Protein AF-A0A914QSI4-F1 (afdb_monomer)

Sequence (164 aa):
MDDLTNVLIELQRQGFLEKIIPSKVFLNYGDLLRNNLEFWERGLLPMIVESRENGGPLSPSLMYNGFARITEWSKYYIKFNVGHADSLNYVRKTQKDDEKFGEFVQWCESLNMMNRQTLIDNLSIPMQRLTRYPLMLKNVLKATTDNNEKNNIQVSISNKQGRD

Foldseek 3Di:
DVVLLVVCVVCCVVVPPVVDDSCLQQPVVVLLVVLVVVLCVQAVVVQVVVCVVVVDDRQLLSSLRSCLCVVVNVVSVVRLVVSLVSSLVSLVVCLVVPVSSVVSQVVVCPDVVVVNPGSSVVSCVSVVVVVCVVVSLVVNLVRDPDPVSNVSSVVSVCVVVPDD

pLDDT: mean 85.03, std 12.74, range [33.59, 96.5]

Radius of gyration: 19.54 Å; Cα contacts (8 Å, |Δi|>4): 127; chains: 1; bounding box: 47×39×52 Å

Secondary structure (DSSP, 8-state):
-HHHHHHHHHHHHTTSSTT--HHHHHTTHHHHHHHHHHHIIIIIHHHHHHHHHH-PPP-GGGGHHHHTTHHHHHHHHHHHHHHHHHHHHHHHHHHHH-HHHHHHHHHHHHSGGGTT--HHHHHHHHHHHHHHHHHHHHHHHHH---HHHHHHHHHHHHTTSS--

Nearest PDB structures (foldseek):
  3p6a-assembly2_B  TM=7.355E-01  e=2.233E-04  Homo sapiens
  3odw-assembly2_B  TM=7.057E-01  e=1.927E-04  Homo sapiens
  2vrw-assembly1_B  TM=6.628E-01  e=2.719E-04  Mus musculus
  6new-assembly1_A  TM=6.752E-01  e=5.412E-04  Homo sapiens
  3odo-assembly2_B  TM=7.030E-01  e=8.425E-04  Homo sapiens

Structure (mmCIF, N/CA/C/O backbone):
data_AF-A0A914QSI4-F1
#
_entry.id   AF-A0A914QSI4-F1
#
loop_
_atom_site.group_PDB
_atom_site.id
_atom_site.type_symbol
_atom_site.label_atom_id
_atom_site.label_alt_id
_atom_site.label_comp_id
_atom_site.label_asym_id
_atom_site.label_entity_id
_atom_site.label_seq_id
_atom_site.pdbx_PDB_ins_code
_atom_site.Cartn_x
_atom_site.Cartn_y
_atom_site.Cartn_z
_atom_site.occupancy
_atom_site.B_iso_or_equiv
_atom_site.auth_seq_id
_atom_site.auth_comp_id
_atom_site.auth_asym_id
_atom_site.auth_atom_id
_atom_site.pdbx_PDB_model_num
ATOM 1 N N . MET A 1 1 ? -6.453 -7.011 0.307 1.00 78.81 1 MET A N 1
ATOM 2 C CA . MET A 1 1 ? -6.737 -5.852 1.192 1.00 78.81 1 MET A CA 1
ATOM 3 C C . MET A 1 1 ? -8.055 -5.177 0.849 1.00 78.81 1 MET A C 1
ATOM 5 O O . MET A 1 1 ? -8.833 -4.949 1.766 1.00 78.81 1 MET A O 1
ATOM 9 N N . ASP A 1 2 ? -8.358 -4.920 -0.427 1.00 81.56 2 ASP A N 1
ATOM 10 C CA . ASP A 1 2 ? -9.709 -4.473 -0.821 1.00 81.56 2 ASP A CA 1
ATOM 11 C C . ASP A 1 2 ? -10.770 -5.519 -0.465 1.00 81.56 2 ASP A C 1
ATOM 13 O O . ASP A 1 2 ? -11.799 -5.176 0.106 1.00 81.56 2 ASP A O 1
ATOM 17 N N . ASP A 1 3 ? -10.456 -6.805 -0.646 1.00 86.00 3 ASP A N 1
ATOM 18 C CA . ASP A 1 3 ? -11.329 -7.898 -0.203 1.00 86.00 3 ASP A CA 1
ATOM 19 C C . ASP A 1 3 ? -11.597 -7.855 1.308 1.00 86.00 3 ASP A C 1
ATOM 21 O O . ASP A 1 3 ? -12.736 -7.997 1.735 1.00 86.00 3 ASP A O 1
ATOM 25 N N . LEU A 1 4 ? -10.577 -7.577 2.130 1.00 90.12 4 LEU A N 1
ATOM 26 C CA . LEU A 1 4 ? -10.737 -7.467 3.587 1.00 90.12 4 LEU A CA 1
ATOM 27 C C . LEU A 1 4 ? -11.533 -6.220 3.986 1.00 90.12 4 LEU A C 1
ATOM 29 O O . LEU A 1 4 ? -12.326 -6.272 4.922 1.00 90.12 4 LEU A O 1
ATOM 33 N N . THR A 1 5 ? -11.355 -5.118 3.252 1.00 91.69 5 THR A N 1
ATOM 34 C CA . THR A 1 5 ? -12.173 -3.909 3.414 1.00 91.69 5 THR A CA 1
ATOM 35 C C . THR A 1 5 ? -13.642 -4.223 3.138 1.00 91.69 5 THR A C 1
ATOM 37 O O . THR A 1 5 ? -14.502 -3.864 3.938 1.00 91.69 5 THR A O 1
ATOM 40 N N . ASN A 1 6 ? -13.929 -4.941 2.050 1.00 91.56 6 ASN A N 1
ATOM 41 C CA . ASN A 1 6 ? -15.288 -5.332 1.680 1.00 91.56 6 ASN A CA 1
ATOM 42 C C . ASN A 1 6 ? -15.906 -6.301 2.691 1.00 91.56 6 ASN A C 1
ATOM 44 O O . ASN A 1 6 ? -17.066 -6.134 3.056 1.00 91.56 6 ASN A O 1
ATOM 48 N N . VAL A 1 7 ? -15.134 -7.273 3.189 1.00 93.50 7 VAL A N 1
ATOM 49 C CA . VAL A 1 7 ? -15.601 -8.183 4.244 1.00 93.50 7 VAL A CA 1
ATOM 50 C C . VAL A 1 7 ? -15.957 -7.406 5.510 1.00 93.50 7 VAL A C 1
ATOM 52 O O . VAL A 1 7 ? -17.020 -7.639 6.077 1.00 93.50 7 VAL A O 1
ATOM 55 N N . LEU A 1 8 ? -15.121 -6.451 5.934 1.00 93.88 8 LEU A N 1
ATOM 56 C CA . LEU A 1 8 ? -15.427 -5.613 7.095 1.00 93.88 8 LEU A CA 1
ATOM 57 C C . LEU A 1 8 ? -16.718 -4.807 6.885 1.00 93.88 8 LEU A C 1
ATOM 59 O O . LEU A 1 8 ? -17.556 -4.766 7.780 1.00 93.88 8 LEU A O 1
ATOM 63 N N . ILE A 1 9 ? -16.903 -4.206 5.707 1.00 93.88 9 ILE A N 1
ATOM 64 C CA . ILE A 1 9 ? -18.123 -3.456 5.368 1.00 93.88 9 ILE A CA 1
ATOM 65 C C . ILE A 1 9 ? -19.359 -4.365 5.398 1.00 93.88 9 ILE A C 1
ATOM 67 O O . ILE A 1 9 ? -20.404 -3.972 5.914 1.00 93.88 9 ILE A O 1
ATOM 71 N N . GLU A 1 10 ? -19.256 -5.588 4.879 1.00 95.44 10 GLU A N 1
ATOM 72 C CA . GLU A 1 10 ? -20.374 -6.531 4.905 1.00 95.44 10 GLU A CA 1
ATOM 73 C C . GLU A 1 10 ? -20.696 -6.981 6.336 1.00 95.44 10 GLU A C 1
ATOM 75 O O . GLU A 1 10 ? -21.865 -7.014 6.709 1.00 95.44 10 GLU A O 1
ATOM 80 N N . LEU A 1 11 ? -19.689 -7.233 7.179 1.00 94.38 11 LEU A N 1
ATOM 81 C CA . LEU A 1 11 ? -19.898 -7.515 8.606 1.00 94.38 11 LEU A CA 1
ATOM 82 C C . LEU A 1 11 ? -20.619 -6.358 9.314 1.00 94.38 11 LEU A C 1
ATOM 84 O O . LEU A 1 11 ? -21.543 -6.596 10.094 1.00 94.38 11 LEU A O 1
ATOM 88 N N . GLN A 1 12 ? -20.263 -5.115 8.984 1.00 95.50 12 GLN A N 1
ATOM 89 C CA . GLN A 1 12 ? -20.941 -3.916 9.488 1.00 95.50 12 GLN A CA 1
ATOM 90 C C . GLN A 1 12 ? -22.398 -3.840 9.056 1.00 95.50 12 GLN A C 1
ATOM 92 O O . GLN A 1 12 ? -23.260 -3.515 9.870 1.00 95.50 12 GLN A O 1
ATOM 97 N N . ARG A 1 13 ? -22.705 -4.224 7.816 1.00 94.88 13 ARG A N 1
ATOM 98 C CA . ARG A 1 13 ? -24.087 -4.304 7.325 1.00 94.88 13 ARG A CA 1
ATOM 99 C C . ARG A 1 13 ? -24.935 -5.314 8.105 1.00 94.88 13 ARG A C 1
ATOM 101 O O . ARG A 1 13 ? -26.146 -5.141 8.200 1.00 94.88 13 ARG A O 1
ATOM 108 N N . GLN A 1 14 ? -24.302 -6.340 8.670 1.00 95.00 14 GLN A N 1
ATOM 109 C CA . GLN A 1 14 ? -24.940 -7.353 9.515 1.00 95.00 14 GLN A CA 1
ATOM 110 C C . GLN A 1 14 ? -24.965 -6.975 11.012 1.00 95.00 14 GLN A C 1
ATOM 112 O O . GLN A 1 14 ? -25.384 -7.787 11.834 1.00 95.00 14 GLN A O 1
ATOM 117 N N . GLY A 1 15 ? -24.520 -5.769 11.388 1.00 93.62 15 GLY A N 1
ATOM 118 C CA . GLY A 1 15 ? -24.505 -5.294 12.778 1.00 93.62 15 GLY A CA 1
ATOM 119 C C . GLY A 1 15 ? -23.273 -5.715 13.591 1.00 93.62 15 GLY A C 1
ATOM 120 O O . GLY A 1 15 ? -23.279 -5.635 14.820 1.00 93.62 15 GLY A O 1
ATOM 121 N N . PHE A 1 16 ? -22.199 -6.175 12.941 1.00 93.44 16 PHE A N 1
ATOM 122 C CA . PHE A 1 16 ? -20.930 -6.508 13.597 1.00 93.44 16 PHE A CA 1
ATOM 123 C C . PHE A 1 16 ? -19.871 -5.438 13.327 1.00 93.44 16 PHE A C 1
ATOM 125 O O . PHE A 1 16 ? -19.817 -4.869 12.248 1.00 93.44 16 PHE A O 1
ATOM 132 N N . LEU A 1 17 ? -18.968 -5.186 14.282 1.00 93.44 17 LEU A N 1
ATOM 133 C CA . LEU A 1 17 ? -17.817 -4.283 14.089 1.00 93.44 17 LEU A CA 1
ATOM 134 C C . LEU A 1 17 ? -18.194 -2.848 13.655 1.00 93.44 17 LEU A C 1
ATOM 136 O O . LEU A 1 17 ? -17.386 -2.140 13.057 1.00 93.44 17 LEU A O 1
ATOM 140 N N . GLU A 1 18 ? -19.402 -2.377 13.976 1.00 93.3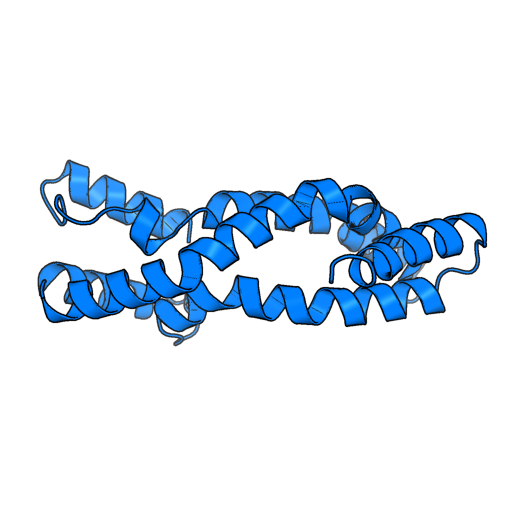8 18 GLU A N 1
ATOM 141 C CA . GLU A 1 18 ? -19.943 -1.079 13.525 1.00 93.38 18 GLU A CA 1
ATOM 142 C C . GLU A 1 18 ? -19.097 0.128 13.965 1.00 93.38 18 GLU A C 1
ATOM 144 O O . GLU A 1 18 ? -19.059 1.158 13.298 1.00 93.38 18 GLU A O 1
ATOM 149 N N . LYS A 1 19 ? -18.386 0.001 15.092 1.00 92.56 19 LYS A N 1
ATOM 150 C CA . LYS A 1 19 ? -17.518 1.055 15.645 1.00 92.56 19 LYS A CA 1
ATOM 151 C C . LYS A 1 19 ? -16.146 1.127 14.966 1.00 92.56 19 LYS A C 1
ATOM 153 O O . LYS A 1 19 ? -15.392 2.076 15.202 1.00 92.56 19 LYS A O 1
ATOM 158 N N . ILE A 1 20 ? -15.800 0.124 14.161 1.00 95.44 20 ILE A N 1
ATOM 159 C CA . ILE A 1 20 ? -14.525 0.057 13.451 1.00 95.44 20 ILE A CA 1
ATOM 160 C C . ILE A 1 20 ? -14.597 0.969 12.231 1.00 95.44 20 ILE A C 1
ATOM 162 O O . ILE A 1 20 ? -15.568 0.957 11.488 1.00 95.44 20 ILE A O 1
ATOM 166 N N . ILE A 1 21 ? -13.564 1.771 11.996 1.00 94.38 21 ILE A N 1
ATOM 167 C CA . ILE A 1 21 ? -13.524 2.678 10.846 1.00 94.38 21 ILE A CA 1
ATOM 168 C C . ILE A 1 21 ? -12.625 2.046 9.772 1.00 94.38 21 ILE A C 1
ATOM 170 O O . ILE A 1 21 ? -11.402 2.068 9.947 1.00 94.38 21 ILE A O 1
ATOM 174 N N . PRO A 1 22 ? -13.166 1.520 8.649 1.00 93.62 22 PRO A N 1
ATOM 175 C CA . PRO A 1 22 ? -12.369 0.796 7.653 1.00 93.62 22 PRO A CA 1
ATOM 176 C C . PRO A 1 22 ? -11.217 1.626 7.080 1.00 93.62 22 PRO A C 1
ATOM 178 O O . PRO A 1 22 ? -10.108 1.127 6.919 1.00 93.62 22 PRO A O 1
ATOM 181 N N . SER A 1 23 ? -11.435 2.925 6.860 1.00 93.25 23 SER A N 1
ATOM 182 C CA . SER A 1 23 ? -10.401 3.840 6.362 1.00 93.25 23 SER A CA 1
ATOM 183 C C . SER A 1 23 ? -9.264 4.092 7.358 1.00 93.25 23 SER A C 1
ATOM 185 O O . SER A 1 23 ? -8.186 4.498 6.937 1.00 93.25 23 SER A O 1
ATOM 187 N N . LYS A 1 24 ? -9.452 3.825 8.659 1.00 94.25 24 LYS A N 1
ATOM 188 C CA . LYS A 1 24 ? -8.367 3.857 9.656 1.00 94.25 24 LYS A CA 1
ATOM 189 C C . LYS A 1 24 ? -7.595 2.540 9.726 1.00 94.25 24 LYS A C 1
ATOM 191 O O . LYS A 1 24 ? -6.433 2.550 10.114 1.00 94.25 24 LYS A O 1
ATOM 196 N N . VAL A 1 25 ? -8.211 1.425 9.329 1.00 93.88 25 VAL A N 1
ATOM 197 C CA . VAL A 1 25 ? -7.557 0.107 9.263 1.00 93.88 25 VAL A CA 1
ATOM 198 C C . VAL A 1 25 ? -6.776 -0.050 7.959 1.00 93.88 25 VAL A C 1
ATOM 200 O O . VAL A 1 25 ? -5.607 -0.412 7.979 1.00 93.88 25 VAL A O 1
ATOM 203 N N . PHE A 1 26 ? -7.409 0.246 6.824 1.00 93.88 26 PHE A N 1
ATOM 204 C CA . PHE A 1 26 ? -6.873 -0.051 5.494 1.00 93.88 26 PHE A CA 1
ATOM 205 C C . PHE A 1 26 ? -6.391 1.191 4.729 1.00 93.88 26 PHE A C 1
ATOM 207 O O . PHE A 1 26 ? -5.832 1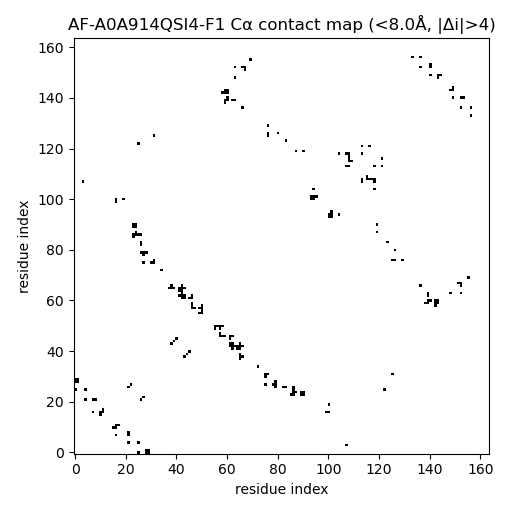.056 3.643 1.00 93.88 26 PHE A O 1
ATOM 214 N N . LEU A 1 27 ? -6.558 2.404 5.274 1.00 93.81 27 LEU A N 1
ATOM 215 C CA . LEU A 1 27 ? -6.142 3.658 4.629 1.00 93.81 27 LEU A CA 1
ATOM 216 C C . LEU A 1 27 ? -6.640 3.744 3.172 1.00 93.81 27 LEU A C 1
ATOM 218 O O . LEU A 1 27 ? -7.805 3.485 2.885 1.00 93.81 27 LEU A O 1
ATOM 222 N N . ASN A 1 28 ? -5.759 4.129 2.246 1.00 93.12 28 ASN A N 1
ATOM 223 C CA . ASN A 1 28 ? -5.993 4.163 0.805 1.00 93.12 28 ASN A CA 1
ATOM 224 C C . ASN A 1 28 ? -5.350 2.965 0.081 1.00 93.12 28 ASN A C 1
ATOM 226 O O . ASN A 1 28 ? -4.861 3.119 -1.040 1.00 93.12 28 ASN A O 1
ATOM 230 N N . TYR A 1 29 ? -5.304 1.784 0.710 1.00 90.56 29 TYR A N 1
ATOM 231 C CA . TYR A 1 29 ? -4.639 0.608 0.134 1.00 90.56 29 TYR A CA 1
ATOM 232 C C . TYR A 1 29 ? -5.194 0.224 -1.247 1.00 90.56 29 TYR A C 1
ATOM 234 O O . TYR A 1 29 ? -4.412 -0.116 -2.133 1.00 90.56 29 TYR A O 1
ATOM 242 N N . GLY A 1 30 ? -6.503 0.355 -1.476 1.00 90.56 30 GLY A N 1
ATOM 243 C CA . GLY A 1 30 ? -7.103 0.087 -2.788 1.00 90.56 30 GLY A CA 1
ATOM 244 C C . GLY A 1 30 ? -6.627 1.027 -3.892 1.00 90.56 30 GLY A C 1
ATOM 245 O O . GLY A 1 30 ? -6.344 0.596 -5.011 1.00 90.56 30 GLY A O 1
ATOM 246 N N . ASP A 1 31 ? -6.421 2.308 -3.574 1.00 92.06 31 ASP A N 1
ATOM 247 C CA . ASP A 1 31 ? -5.831 3.253 -4.527 1.00 92.06 31 ASP A CA 1
ATOM 248 C C . ASP A 1 31 ? -4.380 2.881 -4.848 1.00 92.06 31 ASP A C 1
ATOM 250 O O . ASP A 1 31 ? -3.958 2.963 -6.002 1.00 92.06 31 ASP A O 1
ATOM 254 N N . LEU A 1 32 ? -3.620 2.429 -3.842 1.00 91.69 32 LEU A N 1
ATOM 255 C CA . LEU A 1 32 ? -2.267 1.923 -4.060 1.00 91.69 32 LEU A CA 1
ATOM 256 C C . LEU A 1 32 ? -2.284 0.689 -4.953 1.00 91.69 32 LEU A C 1
ATOM 258 O O . LEU A 1 32 ? -1.478 0.620 -5.876 1.00 91.69 32 LEU A O 1
ATOM 262 N N . LEU A 1 33 ? -3.168 -0.277 -4.705 1.00 89.69 33 LEU A N 1
ATOM 263 C CA . LEU A 1 33 ? -3.271 -1.483 -5.522 1.00 89.69 33 LEU A CA 1
ATOM 264 C C . LEU A 1 33 ? -3.567 -1.128 -6.981 1.00 89.69 33 LEU A C 1
ATOM 266 O O . LEU A 1 33 ? -2.798 -1.517 -7.857 1.00 89.69 33 LEU A O 1
ATOM 270 N N . ARG A 1 34 ? -4.606 -0.322 -7.229 1.00 91.06 34 ARG A N 1
ATOM 271 C CA . ARG A 1 34 ? -4.985 0.129 -8.577 1.00 91.06 34 ARG A CA 1
ATOM 272 C C . ARG A 1 34 ? -3.815 0.791 -9.297 1.00 91.06 34 ARG A C 1
ATOM 274 O O . ARG A 1 34 ? -3.488 0.437 -10.423 1.00 91.06 34 ARG A O 1
ATOM 281 N N . ASN A 1 35 ? -3.140 1.708 -8.615 1.00 90.06 35 ASN A N 1
ATOM 282 C CA . ASN A 1 35 ? -1.993 2.397 -9.176 1.00 90.06 35 ASN A CA 1
ATOM 283 C C . ASN A 1 35 ? -0.814 1.448 -9.472 1.00 90.06 35 ASN A C 1
ATOM 285 O O . ASN A 1 35 ? -0.095 1.605 -10.455 1.00 90.06 35 ASN A O 1
ATOM 289 N N . ASN A 1 36 ? -0.583 0.464 -8.604 1.00 89.19 36 ASN A N 1
ATOM 290 C CA . ASN A 1 36 ? 0.476 -0.520 -8.792 1.00 89.19 36 ASN A CA 1
ATOM 291 C C . ASN A 1 36 ? 0.189 -1.497 -9.934 1.00 89.19 36 ASN A C 1
ATOM 293 O O . ASN A 1 36 ? 1.138 -1.936 -10.583 1.00 89.19 36 ASN A O 1
ATOM 297 N N . LEU A 1 37 ? -1.082 -1.827 -10.170 1.00 90.44 37 LEU A N 1
ATOM 298 C CA . LEU A 1 37 ? -1.511 -2.596 -11.335 1.00 90.44 37 LEU A CA 1
ATOM 299 C C . LEU A 1 37 ? -1.282 -1.796 -12.616 1.00 90.44 37 LEU A C 1
ATOM 301 O O . LEU A 1 37 ? -0.651 -2.305 -13.532 1.00 90.44 37 LEU A O 1
ATOM 305 N N . GLU A 1 38 ? -1.652 -0.514 -12.634 1.00 90.44 38 GLU A N 1
ATOM 306 C CA . GLU A 1 38 ? -1.384 0.347 -13.790 1.00 90.44 38 GLU A CA 1
ATOM 307 C C . GLU A 1 38 ? 0.126 0.476 -14.075 1.00 90.44 38 GLU A C 1
ATOM 309 O O . GLU A 1 38 ? 0.561 0.413 -15.226 1.00 90.44 38 GLU A O 1
ATOM 314 N N . PHE A 1 39 ? 0.958 0.592 -13.032 1.00 88.69 39 PHE A N 1
ATOM 315 C CA . PHE A 1 39 ? 2.416 0.550 -13.191 1.00 88.69 39 PHE A CA 1
ATOM 316 C C . PHE A 1 39 ? 2.886 -0.777 -13.805 1.00 88.69 39 PHE A C 1
ATOM 318 O O . PHE A 1 39 ? 3.772 -0.783 -14.660 1.00 88.69 39 PHE A O 1
ATOM 325 N N . TRP A 1 40 ? 2.315 -1.904 -13.374 1.00 89.75 40 TRP A N 1
ATOM 326 C CA . TRP A 1 40 ? 2.656 -3.221 -13.907 1.00 89.75 40 TRP A CA 1
ATOM 327 C C . TRP A 1 40 ? 2.275 -3.348 -15.386 1.00 89.75 40 TRP A C 1
ATOM 329 O O . TRP A 1 40 ? 3.121 -3.740 -16.186 1.00 89.75 40 TRP A O 1
ATOM 339 N N . GLU A 1 41 ? 1.064 -2.938 -15.759 1.00 90.94 41 GLU A N 1
ATOM 340 C CA . GLU A 1 41 ? 0.564 -2.979 -17.140 1.00 90.94 41 GLU A CA 1
ATOM 341 C C . GLU A 1 41 ? 1.383 -2.103 -18.092 1.00 90.94 41 GLU A C 1
ATOM 343 O O . GLU A 1 41 ? 1.592 -2.466 -19.244 1.00 90.94 41 GLU A O 1
ATOM 348 N N . ARG A 1 42 ? 1.868 -0.949 -17.623 1.00 87.31 42 ARG A N 1
ATOM 349 C CA . ARG A 1 42 ? 2.610 0.002 -18.467 1.00 87.31 42 ARG A CA 1
ATOM 350 C C . ARG A 1 42 ? 4.119 -0.212 -18.467 1.00 87.31 42 ARG A C 1
ATOM 352 O O . ARG A 1 42 ? 4.777 0.165 -19.429 1.00 87.31 42 ARG A O 1
ATOM 359 N N . GLY A 1 43 ? 4.676 -0.742 -17.379 1.00 85.31 43 GLY A N 1
ATOM 360 C CA . GLY A 1 43 ? 6.121 -0.885 -17.200 1.00 85.31 43 GLY A CA 1
ATOM 361 C C . GLY A 1 43 ? 6.618 -2.321 -17.336 1.00 85.31 43 GLY A C 1
ATOM 362 O O . GLY A 1 43 ? 7.578 -2.572 -18.057 1.00 85.31 43 GLY A O 1
ATOM 363 N N . LEU A 1 44 ? 5.992 -3.273 -16.636 1.00 87.94 44 LEU A N 1
ATOM 364 C CA . LEU A 1 44 ? 6.464 -4.663 -16.609 1.00 87.94 44 LEU A CA 1
ATOM 365 C C . LEU A 1 44 ? 5.892 -5.504 -17.745 1.00 87.94 44 LEU A C 1
ATOM 367 O O . LEU A 1 44 ? 6.628 -6.288 -18.339 1.00 87.94 44 LEU A O 1
ATOM 371 N N . LEU A 1 45 ? 4.600 -5.367 -18.036 1.00 91.25 45 LEU A N 1
ATOM 372 C CA . LEU A 1 45 ? 3.939 -6.180 -19.050 1.00 91.25 45 LEU A CA 1
ATOM 373 C C . LEU A 1 45 ? 4.599 -6.035 -20.436 1.00 91.25 45 LEU A C 1
ATOM 375 O O . LEU A 1 45 ? 4.912 -7.075 -21.015 1.00 91.25 45 LEU A O 1
ATOM 379 N N . PRO A 1 46 ? 4.927 -4.826 -20.944 1.00 90.69 46 PRO A N 1
ATOM 380 C CA . PRO A 1 46 ?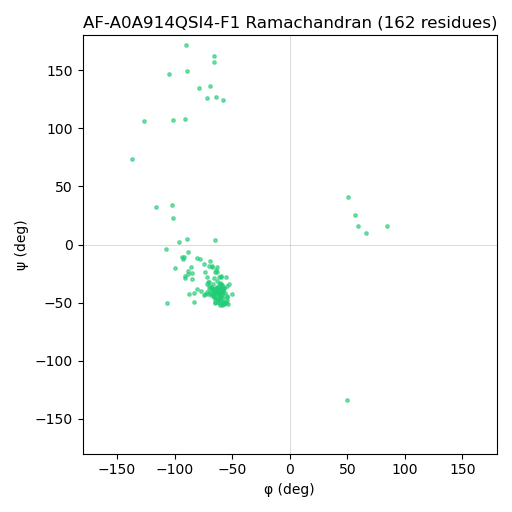 5.594 -4.689 -22.240 1.00 90.69 46 PRO A CA 1
ATOM 381 C C . PRO A 1 46 ? 6.973 -5.353 -22.263 1.00 90.69 46 PRO A C 1
ATOM 383 O O . PRO A 1 46 ? 7.333 -5.994 -23.241 1.00 90.69 46 PRO A O 1
ATOM 386 N N . MET A 1 47 ? 7.717 -5.270 -21.157 1.00 88.81 47 MET A N 1
ATOM 387 C CA . MET A 1 47 ? 9.032 -5.900 -21.013 1.00 88.81 47 MET A CA 1
ATOM 388 C C . MET A 1 47 ? 8.960 -7.430 -21.068 1.00 88.81 47 MET A C 1
ATOM 390 O O . MET A 1 47 ? 9.825 -8.073 -21.660 1.00 88.81 47 MET A O 1
ATOM 394 N N . ILE A 1 48 ? 7.929 -8.018 -20.456 1.00 90.00 48 ILE A N 1
ATOM 395 C CA . ILE A 1 48 ? 7.695 -9.466 -20.487 1.00 90.00 48 ILE A CA 1
ATOM 396 C C . ILE A 1 48 ? 7.242 -9.910 -21.880 1.00 90.00 48 ILE A C 1
ATOM 398 O O . ILE A 1 48 ? 7.709 -10.937 -22.365 1.00 90.00 48 ILE A O 1
ATOM 402 N N . VAL A 1 49 ? 6.339 -9.153 -22.514 1.00 92.31 49 VAL A N 1
ATOM 403 C CA . VAL A 1 49 ? 5.850 -9.444 -23.869 1.00 92.31 49 VAL A CA 1
ATOM 404 C C . VAL A 1 49 ? 7.002 -9.407 -24.868 1.00 92.31 49 VAL A C 1
ATOM 406 O O . VAL A 1 49 ? 7.206 -10.392 -25.569 1.00 92.31 49 VAL A O 1
ATOM 409 N N . GLU A 1 50 ? 7.814 -8.346 -24.855 1.00 89.19 50 GLU A N 1
ATOM 410 C CA . GLU A 1 50 ? 8.968 -8.219 -25.749 1.00 89.19 50 GLU A CA 1
ATOM 411 C C . GLU A 1 50 ? 9.936 -9.398 -25.576 1.00 89.19 50 GLU A C 1
ATOM 413 O O . GLU A 1 50 ? 10.253 -10.074 -26.550 1.00 89.19 50 GLU A O 1
ATOM 418 N N . SER A 1 51 ? 10.338 -9.699 -24.334 1.00 90.31 51 SER A N 1
ATOM 419 C CA . SER A 1 51 ? 11.243 -10.817 -24.020 1.00 90.31 51 SER A CA 1
ATOM 420 C C . SER A 1 51 ? 10.689 -12.175 -24.471 1.00 90.31 51 SER A C 1
ATOM 422 O O . SER A 1 51 ? 11.431 -13.038 -24.942 1.00 90.31 51 SER A O 1
ATOM 424 N N . ARG A 1 52 ? 9.370 -12.375 -24.363 1.00 93.25 52 ARG A N 1
ATOM 425 C CA . ARG A 1 52 ? 8.703 -13.603 -24.810 1.00 93.25 52 ARG A CA 1
ATOM 426 C C . ARG A 1 52 ? 8.683 -13.730 -26.333 1.00 93.25 52 ARG A C 1
ATOM 428 O O . ARG A 1 52 ? 8.812 -14.843 -26.834 1.00 93.25 52 ARG A O 1
ATOM 435 N N . GLU A 1 53 ? 8.489 -12.628 -27.048 1.00 93.44 53 GLU A N 1
ATOM 436 C CA . GLU A 1 53 ? 8.414 -12.608 -28.512 1.00 93.44 53 GLU A CA 1
ATOM 437 C C . GLU A 1 53 ? 9.794 -12.723 -29.165 1.00 93.44 53 GLU A C 1
ATOM 439 O O . GLU A 1 53 ? 9.949 -13.439 -30.153 1.00 93.44 53 GLU A O 1
ATOM 444 N N . ASN A 1 54 ? 10.808 -12.058 -28.606 1.00 90.56 54 ASN A N 1
ATOM 445 C CA . ASN A 1 54 ? 12.158 -12.028 -29.171 1.00 90.56 54 ASN A CA 1
ATOM 446 C C . ASN A 1 54 ? 13.103 -13.103 -28.596 1.00 90.56 54 ASN A C 1
ATOM 448 O O . ASN A 1 54 ? 14.203 -13.287 -29.118 1.00 90.56 54 ASN A O 1
ATOM 452 N N . GLY A 1 55 ? 12.705 -13.799 -27.523 1.00 88.88 55 GLY A N 1
ATOM 453 C CA . GLY A 1 55 ? 13.532 -14.787 -26.818 1.00 88.88 55 GLY A CA 1
ATOM 454 C C . GLY A 1 55 ? 14.758 -14.194 -26.108 1.00 88.88 55 GLY A C 1
ATOM 455 O O . GLY A 1 55 ? 15.641 -14.932 -25.668 1.00 88.88 55 GLY A O 1
ATOM 456 N N . GLY A 1 56 ? 14.837 -12.869 -26.024 1.00 86.06 56 GLY A N 1
ATOM 457 C CA . GLY A 1 56 ? 15.920 -12.107 -25.421 1.00 86.06 56 GLY A CA 1
ATOM 458 C C . GLY A 1 56 ? 15.700 -11.834 -23.930 1.00 86.06 56 GLY A C 1
ATOM 459 O O . GLY A 1 56 ? 14.632 -12.114 -23.379 1.00 86.06 56 GLY A O 1
ATOM 460 N N . PRO A 1 57 ? 16.713 -11.286 -23.237 1.00 86.00 57 PRO A N 1
ATOM 461 C CA . PRO A 1 57 ? 16.589 -10.907 -21.834 1.00 86.00 57 PRO A CA 1
ATOM 462 C C . PRO A 1 57 ? 15.592 -9.754 -21.642 1.00 86.00 57 PRO A C 1
ATOM 464 O O . PRO A 1 57 ? 15.360 -8.954 -22.544 1.00 86.00 57 PRO A O 1
ATOM 467 N N . LEU A 1 58 ? 15.048 -9.633 -20.428 1.00 84.12 58 LEU A N 1
ATOM 468 C CA . LEU A 1 58 ? 14.195 -8.505 -20.046 1.00 84.12 58 LEU A CA 1
ATOM 469 C C . LEU A 1 58 ? 14.952 -7.183 -20.223 1.00 84.12 58 LEU A C 1
ATOM 471 O O . LEU A 1 58 ? 16.017 -7.008 -19.630 1.00 84.12 58 LEU A O 1
ATOM 475 N N . SER A 1 59 ? 14.378 -6.258 -20.994 1.00 82.00 59 SER A N 1
ATOM 476 C CA . SER A 1 59 ? 14.949 -4.935 -21.253 1.00 82.00 59 SER A CA 1
ATOM 477 C C . SER A 1 59 ? 14.454 -3.902 -20.229 1.00 82.00 59 SER A C 1
ATOM 479 O O . SER A 1 59 ? 13.293 -3.484 -20.287 1.00 82.00 59 SER A O 1
ATOM 481 N N . PRO A 1 60 ? 15.294 -3.440 -19.278 1.00 80.50 60 PRO A N 1
ATOM 482 C CA . PRO A 1 60 ? 14.840 -2.525 -18.234 1.00 80.50 60 PRO A CA 1
ATOM 483 C C . PRO A 1 60 ? 14.447 -1.136 -18.753 1.00 80.50 60 PRO A C 1
ATOM 485 O O . PRO A 1 60 ? 13.726 -0.435 -18.048 1.00 80.50 60 PRO A O 1
ATOM 488 N N . SER A 1 61 ? 14.873 -0.731 -19.957 1.00 79.00 61 SER A N 1
ATOM 489 C CA . SER A 1 61 ? 14.487 0.559 -20.551 1.00 79.00 61 SER A CA 1
ATOM 490 C C . SER A 1 61 ? 12.972 0.679 -20.730 1.00 79.00 61 SER A C 1
ATOM 492 O O . SER A 1 61 ? 12.410 1.739 -20.476 1.00 79.00 61 SER A O 1
ATOM 494 N N . LEU A 1 62 ? 12.277 -0.423 -21.029 1.00 80.88 62 LEU A N 1
ATOM 495 C CA . LEU A 1 62 ? 10.818 -0.451 -21.195 1.00 80.88 62 LEU A CA 1
ATOM 496 C C . LEU A 1 62 ? 10.048 -0.099 -19.918 1.00 80.88 62 LEU A C 1
ATOM 498 O O . LEU A 1 62 ? 8.921 0.397 -19.975 1.00 80.88 62 LEU A O 1
ATOM 502 N N . MET A 1 63 ? 10.670 -0.289 -18.751 1.00 83.31 63 MET A N 1
ATOM 503 C CA . MET A 1 63 ? 10.080 0.086 -17.469 1.00 83.31 63 MET A CA 1
ATOM 504 C C . MET A 1 63 ? 9.987 1.612 -17.294 1.00 83.31 63 MET A C 1
ATOM 506 O O . MET A 1 63 ? 9.245 2.082 -16.426 1.00 83.31 63 MET A O 1
ATOM 510 N N . TYR A 1 64 ? 10.683 2.396 -18.131 1.00 81.00 64 TYR A N 1
ATOM 511 C CA . TYR A 1 64 ? 10.589 3.856 -18.166 1.00 81.00 64 TYR A CA 1
ATOM 512 C C . TYR A 1 64 ? 9.138 4.341 -18.237 1.00 81.00 64 TYR A C 1
ATOM 514 O O . TYR A 1 64 ? 8.755 5.219 -17.467 1.00 81.00 64 TYR A O 1
ATOM 522 N N . ASN A 1 65 ? 8.300 3.708 -19.061 1.00 79.00 65 ASN A N 1
ATOM 523 C CA . ASN A 1 65 ? 6.895 4.088 -19.226 1.00 79.00 65 ASN A CA 1
ATOM 524 C C . ASN A 1 65 ? 6.089 3.997 -17.919 1.00 79.00 65 ASN A C 1
ATOM 526 O O . ASN A 1 65 ? 5.203 4.817 -17.674 1.00 79.00 65 ASN A O 1
ATOM 530 N N . GLY A 1 66 ? 6.423 3.048 -17.036 1.00 82.25 66 GLY A N 1
ATOM 531 C CA . GLY A 1 66 ? 5.831 2.966 -15.696 1.00 82.25 66 GLY A CA 1
ATOM 532 C C . GLY A 1 66 ? 6.315 4.083 -14.761 1.00 82.25 66 GLY A C 1
ATOM 533 O O . GLY A 1 66 ? 5.561 4.589 -13.924 1.00 82.25 66 GLY A O 1
ATOM 534 N N . PHE A 1 67 ? 7.572 4.509 -14.904 1.00 83.94 67 PHE A N 1
ATOM 535 C CA . PHE A 1 67 ? 8.171 5.567 -14.087 1.00 83.94 67 PHE A CA 1
ATOM 536 C C . PHE A 1 67 ? 7.914 6.987 -14.598 1.00 83.94 67 PHE A C 1
ATOM 538 O O . PHE A 1 67 ? 7.988 7.919 -13.800 1.00 83.94 67 PHE A O 1
ATOM 545 N N . ALA A 1 68 ? 7.546 7.169 -15.867 1.00 82.00 68 ALA A N 1
ATOM 546 C CA . ALA A 1 68 ? 7.266 8.479 -16.457 1.00 82.00 68 ALA A CA 1
ATOM 547 C C . ALA A 1 68 ? 6.199 9.274 -15.677 1.00 82.00 68 ALA A C 1
ATOM 549 O 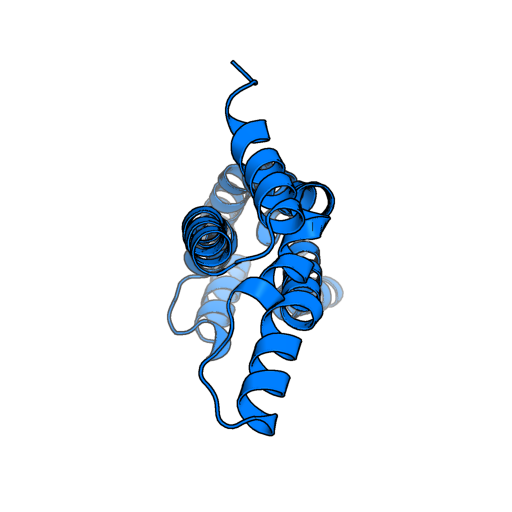O . ALA A 1 68 ? 6.240 10.499 -15.631 1.00 82.00 68 ALA A O 1
ATOM 550 N N . ARG A 1 69 ? 5.281 8.577 -14.993 1.00 80.62 69 ARG A N 1
ATOM 551 C CA . ARG A 1 69 ? 4.193 9.165 -14.190 1.00 80.62 69 ARG A CA 1
ATOM 552 C C . ARG A 1 69 ? 4.465 9.159 -12.682 1.00 80.62 69 ARG A C 1
ATOM 554 O O . ARG A 1 69 ? 3.533 9.210 -11.883 1.00 80.62 69 ARG A O 1
ATOM 561 N N . ILE A 1 70 ? 5.734 9.099 -12.264 1.00 84.06 70 ILE A N 1
ATOM 562 C CA . ILE A 1 70 ? 6.122 9.031 -10.842 1.00 84.06 70 ILE A CA 1
ATOM 563 C C . ILE A 1 70 ? 5.541 10.155 -9.989 1.00 84.06 70 ILE A C 1
ATOM 565 O O . ILE A 1 70 ? 5.146 9.930 -8.844 1.00 84.06 70 ILE A O 1
ATOM 569 N N . THR A 1 71 ? 5.425 11.356 -10.544 1.00 83.88 71 THR A N 1
ATOM 570 C CA . THR A 1 71 ? 4.808 12.508 -9.879 1.00 83.88 71 THR A CA 1
ATOM 571 C C . THR A 1 71 ? 3.322 12.281 -9.607 1.00 83.88 71 THR A C 1
ATOM 573 O O . THR A 1 71 ? 2.830 12.639 -8.539 1.00 83.88 71 THR A O 1
ATOM 576 N N . GLU A 1 72 ? 2.612 11.626 -10.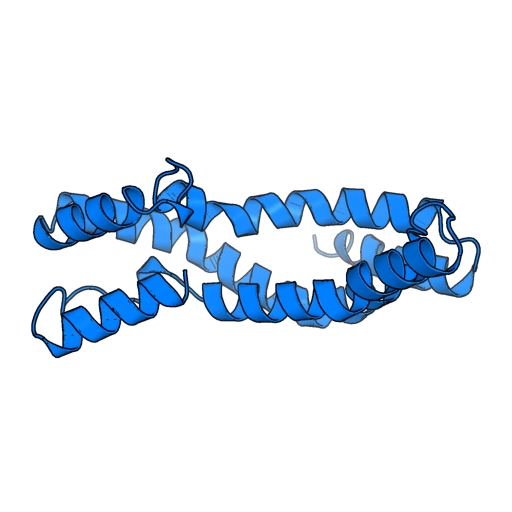522 1.00 87.00 72 GLU A N 1
ATOM 577 C CA . GLU A 1 72 ? 1.187 11.347 -10.380 1.00 87.00 72 GLU A CA 1
ATOM 578 C C . GLU A 1 72 ? 0.917 10.259 -9.354 1.00 87.00 72 GLU A C 1
ATOM 580 O O . GLU A 1 72 ? -0.008 10.393 -8.556 1.00 87.00 72 GLU A O 1
ATOM 585 N N . TRP A 1 73 ? 1.708 9.187 -9.359 1.00 87.25 73 TRP A N 1
ATOM 586 C CA . TRP A 1 73 ? 1.427 8.051 -8.497 1.00 87.25 73 TRP A CA 1
ATOM 587 C C . TRP A 1 73 ? 2.048 8.133 -7.104 1.00 87.25 73 TRP A C 1
ATOM 589 O O . TRP A 1 73 ? 1.520 7.564 -6.143 1.00 87.25 73 TRP A O 1
ATOM 599 N N . SER A 1 74 ? 3.142 8.880 -6.950 1.00 87.12 74 SER A N 1
ATOM 600 C CA . SER A 1 74 ? 3.791 9.081 -5.648 1.00 87.12 74 SER A CA 1
ATOM 601 C C . SER A 1 74 ? 2.865 9.741 -4.622 1.00 87.12 74 SER A C 1
ATOM 603 O O . SER A 1 74 ? 2.985 9.452 -3.433 1.00 87.12 74 SER A O 1
ATOM 605 N N . LYS A 1 75 ? 1.878 10.540 -5.054 1.00 90.12 75 LYS A N 1
ATOM 606 C CA . LYS A 1 75 ? 0.885 11.165 -4.161 1.00 90.12 75 LYS A CA 1
ATOM 607 C C . LYS A 1 75 ? 0.074 10.148 -3.347 1.00 90.12 75 LYS A C 1
ATOM 609 O O . LYS A 1 75 ? -0.213 10.397 -2.178 1.00 90.12 75 LYS A O 1
ATOM 614 N N . TYR A 1 76 ? -0.254 8.986 -3.923 1.00 91.88 76 TYR A N 1
ATOM 615 C CA . TYR A 1 76 ? -0.999 7.933 -3.219 1.00 91.88 76 TYR A CA 1
ATOM 616 C C . TYR A 1 76 ? -0.156 7.307 -2.113 1.00 91.88 76 TYR A C 1
ATOM 618 O O . TYR A 1 76 ? -0.657 7.020 -1.027 1.00 91.88 76 TYR A O 1
ATOM 626 N N . TYR A 1 77 ? 1.140 7.152 -2.374 1.00 90.69 77 TYR A N 1
ATOM 627 C CA . TYR A 1 77 ? 2.099 6.696 -1.384 1.00 90.69 77 TYR A CA 1
ATOM 628 C C . TYR A 1 77 ? 2.344 7.738 -0.297 1.00 90.69 77 TYR A C 1
ATOM 630 O O . TYR A 1 77 ? 2.392 7.370 0.869 1.00 90.69 77 TYR A O 1
ATOM 638 N N . ILE A 1 78 ? 2.457 9.025 -0.635 1.00 90.19 78 ILE A N 1
ATOM 639 C CA . ILE A 1 78 ? 2.591 10.099 0.362 1.00 90.19 78 ILE A CA 1
ATOM 640 C C . ILE A 1 78 ? 1.387 10.084 1.309 1.00 90.19 78 ILE A C 1
ATOM 642 O O . ILE A 1 78 ? 1.572 10.010 2.521 1.00 90.19 78 ILE A O 1
ATOM 646 N N . LYS A 1 79 ? 0.164 10.048 0.761 1.00 91.38 79 LYS A N 1
ATOM 647 C CA . LYS A 1 79 ? -1.074 9.938 1.549 1.00 91.38 79 LYS A CA 1
ATOM 648 C C . LYS A 1 79 ? -1.049 8.729 2.489 1.00 91.38 79 LYS A C 1
ATOM 650 O O . LYS A 1 79 ? -1.384 8.865 3.662 1.00 91.38 79 LYS A O 1
ATOM 655 N N . PHE A 1 80 ? -0.622 7.572 1.986 1.00 92.62 80 PHE A N 1
ATOM 656 C CA . PHE A 1 80 ? -0.513 6.355 2.784 1.00 92.62 80 PHE A CA 1
ATOM 657 C C . PHE A 1 80 ? 0.500 6.492 3.924 1.00 92.62 80 PHE A C 1
ATOM 659 O O . PHE A 1 80 ? 0.182 6.173 5.063 1.00 92.62 80 PHE A O 1
ATOM 666 N N . ASN A 1 81 ? 1.703 6.997 3.633 1.00 90.44 81 ASN A N 1
ATOM 667 C CA . ASN A 1 81 ? 2.772 7.136 4.626 1.00 90.44 81 ASN A CA 1
ATOM 668 C C . ASN A 1 81 ? 2.385 8.095 5.752 1.00 90.44 81 ASN A C 1
ATOM 670 O O . ASN A 1 81 ? 2.676 7.805 6.907 1.00 90.44 81 ASN A O 1
ATOM 674 N N . VAL A 1 82 ? 1.703 9.199 5.431 1.00 91.75 82 VAL A N 1
ATOM 675 C CA . VAL A 1 82 ? 1.230 10.159 6.441 1.00 91.75 82 VAL A CA 1
ATOM 676 C C . VAL A 1 82 ? 0.271 9.493 7.432 1.00 91.75 82 VAL A C 1
ATOM 678 O O . VAL A 1 82 ? 0.377 9.734 8.627 1.00 91.75 82 VAL A O 1
ATOM 681 N N . GLY A 1 83 ? -0.635 8.631 6.959 1.00 92.19 83 GLY A N 1
ATOM 682 C CA . GLY A 1 83 ? -1.603 7.940 7.819 1.00 92.19 83 GLY A CA 1
ATOM 683 C C . GLY A 1 83 ? -1.124 6.611 8.414 1.00 92.19 83 GLY A C 1
ATOM 684 O O . GLY A 1 83 ? -1.848 6.013 9.208 1.00 92.19 83 GLY A O 1
ATOM 685 N N . HIS A 1 84 ? 0.053 6.109 8.027 1.00 91.94 84 HIS A N 1
ATOM 686 C CA . HIS A 1 84 ? 0.479 4.738 8.338 1.00 91.94 84 HIS A CA 1
ATOM 687 C C . HIS A 1 84 ? 0.672 4.497 9.835 1.00 91.94 84 HIS A C 1
ATOM 689 O O . HIS A 1 84 ? 0.100 3.552 10.377 1.00 91.94 84 HIS A O 1
ATOM 695 N N . ALA A 1 85 ? 1.409 5.375 10.520 1.00 92.88 85 ALA A N 1
ATOM 696 C CA . ALA A 1 85 ? 1.661 5.233 11.954 1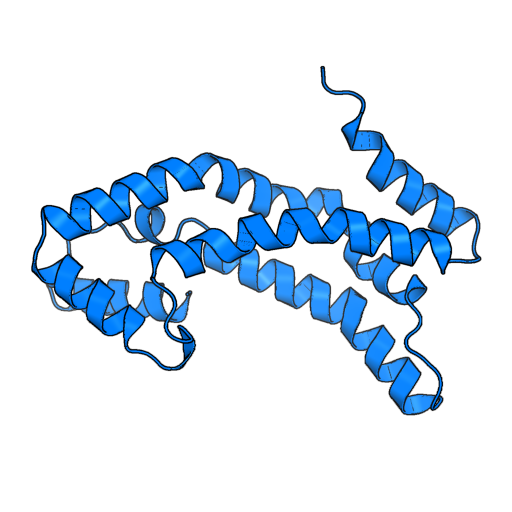.00 92.88 85 ALA A CA 1
ATOM 697 C C . ALA A 1 85 ? 0.356 5.254 12.769 1.00 92.88 85 ALA A C 1
ATOM 699 O O . ALA A 1 85 ? 0.150 4.409 13.643 1.00 92.88 85 ALA A O 1
ATOM 700 N N . ASP A 1 86 ? -0.555 6.169 12.433 1.00 94.69 86 ASP A N 1
ATOM 701 C CA . ASP A 1 86 ? -1.863 6.285 13.080 1.00 94.69 86 ASP A CA 1
ATOM 702 C C . ASP A 1 86 ? -2.740 5.061 12.821 1.00 94.69 86 ASP A C 1
ATOM 704 O O . ASP A 1 86 ? -3.410 4.579 13.734 1.00 94.69 86 ASP A O 1
ATOM 708 N N . SER A 1 87 ? -2.700 4.519 11.602 1.00 94.88 87 SER A N 1
ATOM 709 C CA . SER A 1 87 ? -3.400 3.284 11.253 1.00 94.88 87 SER A CA 1
ATOM 710 C C . SER A 1 87 ? -2.899 2.098 12.073 1.00 94.88 87 SER A C 1
ATOM 712 O O . SER A 1 87 ? -3.702 1.395 12.686 1.00 94.88 87 SER A O 1
ATOM 714 N N . LEU A 1 88 ? -1.579 1.909 12.181 1.00 94.00 88 LEU A N 1
ATOM 715 C CA . LEU A 1 88 ? -1.019 0.822 12.987 1.00 94.00 88 LEU A CA 1
ATOM 716 C C . LEU A 1 88 ? -1.374 0.960 14.470 1.00 94.00 88 LEU A C 1
ATOM 718 O O . LEU A 1 88 ? -1.701 -0.031 15.124 1.00 94.00 88 LEU A O 1
ATOM 722 N N . ASN A 1 89 ? -1.330 2.181 15.002 1.00 95.31 89 ASN A N 1
ATOM 723 C CA . ASN A 1 89 ? -1.722 2.451 16.382 1.00 95.31 89 ASN A CA 1
ATOM 724 C C . ASN A 1 89 ? -3.213 2.186 16.607 1.00 95.31 89 ASN A C 1
ATOM 726 O O . ASN A 1 89 ? -3.575 1.585 17.619 1.00 95.31 89 ASN A O 1
ATOM 730 N N . TYR A 1 90 ? -4.066 2.583 15.660 1.00 96.00 90 TYR A N 1
ATOM 731 C CA . TYR A 1 90 ? -5.496 2.299 15.693 1.00 96.00 90 TYR A CA 1
ATOM 732 C C . TYR A 1 90 ? -5.754 0.790 15.698 1.00 96.00 90 TYR A C 1
ATOM 734 O O . TYR A 1 90 ? -6.405 0.303 16.615 1.00 96.00 90 TYR A O 1
ATOM 742 N N . VAL A 1 91 ? -5.170 0.039 14.758 1.00 95.31 91 VAL A N 1
ATOM 743 C CA . VAL A 1 91 ? -5.343 -1.421 14.670 1.00 95.31 91 VAL A CA 1
ATOM 744 C C . VAL A 1 91 ? -4.898 -2.107 15.960 1.00 95.31 91 VAL A C 1
ATOM 746 O O . VAL A 1 91 ? -5.676 -2.862 16.532 1.00 95.31 91 VAL A O 1
ATOM 749 N N . ARG A 1 92 ? -3.699 -1.800 16.476 1.00 94.88 92 ARG A N 1
ATOM 750 C CA . ARG A 1 92 ? -3.185 -2.405 17.721 1.00 94.88 92 ARG A CA 1
ATOM 751 C C . ARG A 1 92 ? -4.066 -2.104 18.926 1.00 94.88 92 ARG A C 1
ATOM 753 O O . ARG A 1 92 ? -4.332 -2.991 19.732 1.00 94.88 92 ARG A O 1
ATOM 760 N N . LYS A 1 93 ? -4.491 -0.846 19.069 1.00 95.62 93 LYS A N 1
ATOM 761 C CA . LYS A 1 93 ? -5.342 -0.427 20.182 1.00 95.62 93 LYS A CA 1
ATOM 762 C C . LYS A 1 93 ? -6.703 -1.107 20.098 1.00 95.62 93 LYS A C 1
ATOM 764 O O . LYS A 1 93 ? -7.138 -1.718 21.063 1.00 95.62 93 LYS A O 1
ATOM 769 N N . THR A 1 94 ? -7.349 -1.051 18.939 1.00 95.31 94 THR A N 1
ATOM 770 C CA . THR A 1 94 ? -8.678 -1.630 18.751 1.00 95.31 94 THR A CA 1
ATOM 771 C C . THR A 1 94 ? -8.661 -3.150 18.862 1.00 95.31 94 THR A C 1
ATOM 773 O O . THR A 1 94 ? -9.584 -3.709 19.431 1.00 95.31 94 THR A O 1
ATOM 776 N N . GLN A 1 95 ? -7.594 -3.821 18.425 1.00 94.31 95 GLN A N 1
ATOM 777 C CA . GLN A 1 95 ? -7.427 -5.267 18.612 1.00 94.31 95 GLN A CA 1
ATOM 778 C C . GLN A 1 95 ? -7.331 -5.662 20.091 1.00 94.31 95 GLN A C 1
ATOM 780 O O . GLN A 1 95 ? -7.750 -6.753 20.463 1.00 94.31 95 GLN A O 1
ATOM 785 N N . LYS A 1 96 ? -6.777 -4.785 20.936 1.00 94.06 96 LYS A N 1
ATOM 786 C CA . LYS A 1 96 ? -6.696 -4.996 22.385 1.00 94.06 96 LYS A CA 1
ATOM 787 C C . LYS A 1 96 ? -8.008 -4.661 23.100 1.00 94.06 96 LYS A C 1
ATOM 789 O O . LYS A 1 96 ? -8.357 -5.334 24.064 1.00 94.06 96 LYS A O 1
ATOM 794 N N . ASP A 1 97 ? -8.685 -3.605 22.656 1.00 94.81 97 ASP A N 1
ATOM 795 C CA . ASP A 1 97 ? -9.859 -3.048 23.333 1.00 94.81 97 ASP A CA 1
ATOM 796 C C . ASP A 1 97 ? -11.184 -3.704 22.881 1.00 94.81 97 ASP A C 1
ATOM 798 O O . ASP A 1 97 ? -12.172 -3.643 23.612 1.00 94.81 97 ASP A O 1
ATOM 802 N N . ASP A 1 98 ? -11.229 -4.314 21.690 1.00 94.81 98 ASP A N 1
ATOM 803 C CA . ASP A 1 98 ? -12.420 -4.933 21.092 1.00 94.81 98 ASP A CA 1
ATOM 804 C C . ASP A 1 98 ? -12.134 -6.392 20.695 1.00 94.81 98 ASP A C 1
ATOM 806 O O . ASP A 1 98 ? -11.454 -6.672 19.705 1.00 94.81 98 ASP A O 1
ATOM 810 N N . GLU A 1 99 ? -12.677 -7.330 21.474 1.00 95.00 99 GLU A N 1
ATOM 811 C CA . GLU A 1 99 ? -12.499 -8.776 21.282 1.00 95.00 99 GLU A CA 1
ATOM 812 C C . GLU A 1 99 ? -12.993 -9.255 19.910 1.00 95.00 99 GLU A C 1
ATOM 814 O O . GLU A 1 99 ? -12.303 -10.026 19.244 1.00 95.00 99 GLU A O 1
ATOM 819 N N . LYS A 1 100 ? -14.129 -8.731 19.425 1.00 95.19 100 LYS A N 1
ATOM 820 C CA . LYS A 1 100 ? -14.682 -9.107 18.113 1.00 95.19 100 LYS A CA 1
ATOM 821 C C . LYS A 1 100 ? -13.760 -8.655 16.989 1.00 95.19 100 LYS A C 1
ATOM 823 O O . LYS A 1 100 ? -13.596 -9.355 15.990 1.00 95.19 100 LYS A O 1
ATOM 828 N N . PHE A 1 101 ? -13.156 -7.476 17.131 1.00 96.50 101 PHE A N 1
ATOM 829 C CA . PHE A 1 101 ? -12.144 -7.030 16.180 1.00 96.50 101 PHE A CA 1
ATOM 830 C C . PHE A 1 101 ? -10.872 -7.881 16.280 1.00 96.50 101 PHE A C 1
ATOM 832 O O . PHE A 1 101 ? -10.278 -8.202 15.254 1.00 96.50 101 PHE A O 1
ATOM 839 N N . GLY A 1 102 ? -10.490 -8.308 17.486 1.00 95.62 102 GLY A N 1
ATOM 840 C CA . GLY A 1 102 ? -9.436 -9.298 17.708 1.00 95.62 102 GLY A CA 1
ATOM 841 C C . GLY A 1 102 ? -9.647 -10.591 16.920 1.00 95.62 102 GLY A C 1
ATOM 842 O O . GLY A 1 102 ? -8.754 -11.005 16.177 1.00 95.62 102 GLY A O 1
ATOM 843 N N . GLU A 1 103 ? -10.838 -11.182 17.015 1.00 95.44 103 GLU A N 1
ATOM 844 C CA . GLU A 1 103 ? -11.231 -12.372 16.249 1.00 95.44 103 GLU A CA 1
ATOM 845 C C . GLU A 1 103 ? -11.210 -12.120 14.739 1.00 95.44 103 GLU A C 1
ATOM 847 O O . GLU A 1 103 ? -10.691 -12.935 13.977 1.00 95.44 103 GLU A O 1
ATOM 852 N N . PHE A 1 104 ? -11.716 -10.967 14.291 1.00 95.50 104 PHE A N 1
ATOM 853 C CA . PHE A 1 104 ? -11.665 -10.583 12.882 1.00 95.50 104 PHE A CA 1
ATOM 854 C C . PHE A 1 104 ? -10.226 -10.508 12.355 1.00 95.50 104 PHE A C 1
ATOM 856 O O . PHE A 1 104 ? -9.950 -10.997 11.258 1.00 95.50 104 PHE A O 1
ATOM 863 N N . VAL A 1 105 ? -9.297 -9.929 13.123 1.00 94.81 105 VAL A N 1
ATOM 864 C CA . VAL A 1 105 ? -7.879 -9.858 12.738 1.00 94.81 105 VAL A CA 1
ATOM 865 C C . VAL A 1 105 ? -7.266 -11.256 12.667 1.00 94.81 105 VAL A C 1
ATOM 867 O O . VAL A 1 105 ? -6.618 -11.570 11.672 1.00 94.81 105 VAL A O 1
ATOM 870 N N . GLN A 1 106 ? -7.521 -12.120 13.653 1.00 93.94 106 GLN A N 1
ATOM 871 C CA . GLN A 1 106 ? -7.046 -13.510 13.629 1.00 93.94 106 GLN A CA 1
ATOM 872 C C . GLN A 1 106 ? -7.601 -14.286 12.428 1.00 93.94 106 GLN A C 1
ATOM 874 O O . GLN A 1 106 ? -6.864 -15.009 11.756 1.00 93.94 106 GLN A O 1
ATOM 879 N N . TRP A 1 107 ? -8.888 -14.104 12.118 1.00 94.38 107 TRP A N 1
ATOM 880 C CA . TRP A 1 107 ? -9.499 -14.687 10.930 1.00 94.38 107 TRP A CA 1
ATOM 881 C C . TRP A 1 107 ? -8.813 -14.188 9.657 1.00 94.38 107 TRP A C 1
ATOM 883 O O . TRP A 1 107 ? -8.430 -15.011 8.826 1.00 94.38 107 TRP A O 1
ATOM 893 N N . CYS A 1 108 ? -8.577 -12.877 9.530 1.00 92.94 108 CYS A N 1
ATOM 894 C CA . CYS A 1 108 ? -7.836 -12.320 8.399 1.00 92.94 108 CYS A CA 1
ATOM 895 C C . CYS A 1 108 ? -6.463 -12.989 8.262 1.00 92.94 108 CYS A C 1
ATOM 897 O O . CYS A 1 108 ? -6.129 -13.466 7.183 1.00 92.94 108 CYS A O 1
ATOM 899 N N . GLU A 1 109 ? -5.693 -13.071 9.348 1.00 93.69 109 GLU A N 1
ATOM 900 C CA . GLU A 1 109 ? -4.338 -13.643 9.383 1.00 93.69 109 GLU A CA 1
ATOM 901 C C . GLU A 1 109 ? -4.296 -15.147 9.068 1.00 93.69 109 GLU A C 1
ATOM 903 O O . GLU A 1 109 ? -3.279 -15.649 8.584 1.00 93.69 109 GLU A O 1
ATOM 908 N N . SER A 1 110 ? -5.408 -15.861 9.270 1.00 92.06 110 SER A N 1
ATOM 909 C CA . SER A 1 110 ? -5.550 -17.273 8.896 1.00 92.06 110 SER A CA 1
ATOM 910 C C . SER A 1 110 ? -5.712 -17.502 7.386 1.00 92.06 110 SER A C 1
ATOM 912 O O . SER A 1 110 ? -5.521 -18.622 6.905 1.00 92.06 110 SER A O 1
ATOM 914 N N . LEU A 1 111 ? -6.051 -16.462 6.615 1.00 90.12 111 LEU A N 1
ATOM 915 C CA . LEU A 1 111 ? -6.270 -16.584 5.178 1.00 90.12 111 LEU A CA 1
ATOM 916 C C . LEU A 1 111 ? -4.953 -16.870 4.448 1.00 90.12 111 LEU A C 1
ATOM 918 O O . LEU A 1 111 ? -3.949 -16.186 4.647 1.00 90.12 111 LEU A O 1
ATOM 922 N N . ASN A 1 112 ? -4.982 -17.810 3.497 1.00 87.00 112 ASN A N 1
ATOM 923 C CA . ASN A 1 112 ? -3.808 -18.185 2.693 1.00 87.00 112 ASN A CA 1
ATOM 924 C C . ASN A 1 112 ? -3.119 -16.979 2.026 1.00 87.00 112 ASN A C 1
ATOM 926 O O . ASN A 1 112 ? -1.895 -16.947 1.917 1.00 87.00 112 ASN A O 1
ATOM 930 N N . MET A 1 113 ? -3.893 -15.967 1.619 1.00 83.69 113 MET A N 1
ATOM 931 C CA . MET A 1 113 ? -3.377 -14.746 0.989 1.00 83.69 113 MET A CA 1
ATOM 932 C C . MET A 1 113 ? -2.484 -13.898 1.907 1.00 83.69 113 MET A C 1
ATOM 934 O O . MET A 1 113 ? -1.679 -13.120 1.404 1.00 83.69 113 MET A O 1
ATOM 938 N N . MET A 1 114 ? -2.595 -14.052 3.231 1.00 86.81 114 MET A N 1
ATOM 939 C CA . MET A 1 114 ? -1.763 -13.329 4.196 1.00 86.81 114 MET A CA 1
ATOM 940 C C . MET A 1 114 ? -0.362 -13.924 4.329 1.00 86.81 114 MET A C 1
ATOM 942 O O . MET A 1 114 ? 0.506 -13.294 4.926 1.00 86.81 114 MET A O 1
ATOM 946 N N . ASN A 1 115 ? -0.119 -15.126 3.791 1.00 86.00 115 ASN A N 1
ATOM 947 C CA . ASN A 1 115 ? 1.183 -15.798 3.816 1.00 86.00 115 ASN A CA 1
ATOM 948 C C . ASN A 1 115 ? 1.814 -15.868 5.227 1.00 86.00 115 ASN A C 1
ATOM 950 O O . ASN A 1 115 ? 3.013 -15.645 5.397 1.00 86.00 115 ASN A O 1
ATOM 954 N N . ARG A 1 116 ? 0.989 -16.152 6.250 1.00 85.50 116 ARG A N 1
ATOM 955 C CA . ARG A 1 116 ? 1.364 -16.200 7.682 1.00 85.50 116 ARG A CA 1
ATOM 956 C C . ARG A 1 116 ? 1.932 -14.892 8.251 1.00 85.50 116 ARG A C 1
ATOM 958 O O . ARG A 1 116 ? 2.557 -14.909 9.308 1.00 85.50 116 ARG A O 1
ATOM 965 N N . GLN A 1 117 ? 1.750 -13.775 7.556 1.00 89.81 117 GLN A N 1
ATOM 966 C CA . GLN A 1 117 ? 2.115 -12.453 8.049 1.00 89.81 117 GLN A CA 1
ATOM 967 C C . GLN A 1 117 ? 0.944 -11.839 8.809 1.00 89.81 117 GLN A C 1
ATOM 969 O O . GLN A 1 117 ? -0.218 -12.067 8.463 1.00 89.81 117 GLN A O 1
ATOM 974 N N . THR A 1 118 ? 1.253 -11.015 9.808 1.00 91.31 118 THR A N 1
ATOM 975 C CA . THR A 1 118 ? 0.212 -10.297 10.545 1.00 91.31 118 THR A CA 1
ATOM 976 C C . THR A 1 118 ? -0.494 -9.283 9.643 1.00 91.31 118 THR A C 1
ATOM 978 O O . THR A 1 118 ? 0.025 -8.872 8.592 1.00 91.31 118 THR A O 1
ATOM 981 N N . LEU A 1 119 ? -1.676 -8.827 10.057 1.00 89.88 119 LEU A N 1
ATOM 982 C CA . LEU A 1 119 ? -2.375 -7.745 9.363 1.00 89.88 119 LEU A CA 1
ATOM 983 C C . LEU A 1 119 ? -1.506 -6.478 9.300 1.00 89.88 119 LEU A C 1
ATOM 985 O O . LEU A 1 119 ? -1.445 -5.806 8.271 1.00 89.88 119 LEU A O 1
ATOM 989 N N . ILE A 1 120 ? -0.776 -6.191 10.378 1.00 90.44 120 ILE A N 1
ATOM 990 C CA . ILE A 1 120 ? 0.13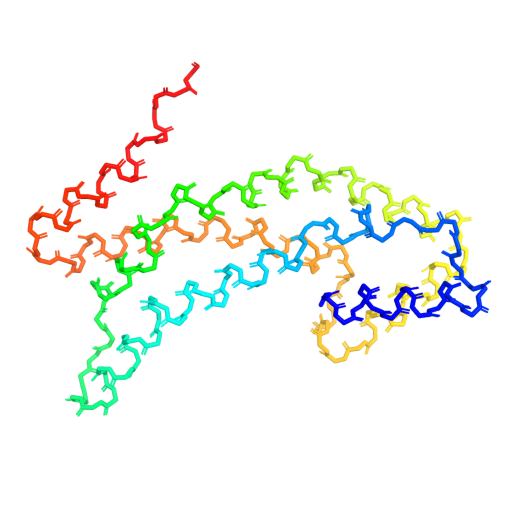1 -5.042 10.496 1.00 90.44 120 ILE A CA 1
ATOM 991 C C . ILE A 1 120 ? 1.319 -5.153 9.533 1.00 90.44 120 ILE A C 1
ATOM 993 O O . ILE A 1 120 ? 1.704 -4.159 8.905 1.00 90.44 120 ILE A O 1
ATOM 997 N N . ASP A 1 121 ? 1.884 -6.349 9.380 1.00 90.12 121 ASP A N 1
ATOM 998 C CA . ASP A 1 121 ? 2.986 -6.585 8.445 1.00 90.12 121 ASP A CA 1
ATOM 999 C C . ASP A 1 121 ? 2.525 -6.372 7.000 1.00 90.12 121 ASP A C 1
ATOM 1001 O O . ASP A 1 121 ? 3.183 -5.662 6.234 1.00 90.12 121 ASP A O 1
ATOM 1005 N N . ASN A 1 122 ? 1.340 -6.883 6.647 1.00 89.38 122 ASN A N 1
ATOM 1006 C CA . ASN A 1 122 ? 0.737 -6.683 5.325 1.00 89.38 122 ASN A CA 1
ATOM 1007 C C . ASN A 1 122 ? 0.424 -5.209 5.033 1.00 89.38 122 ASN A C 1
ATOM 1009 O O . ASN A 1 122 ? 0.681 -4.714 3.929 1.00 89.38 122 ASN A O 1
ATOM 1013 N N . LEU A 1 123 ? -0.077 -4.479 6.033 1.00 87.75 123 LEU A N 1
ATOM 1014 C CA . LEU A 1 123 ? -0.271 -3.030 5.956 1.00 87.75 123 LEU A CA 1
ATOM 1015 C C . LEU A 1 123 ? 1.056 -2.277 5.789 1.00 87.75 123 LEU A C 1
ATOM 1017 O O . LEU A 1 123 ? 1.066 -1.149 5.314 1.00 87.75 123 LEU A O 1
ATOM 1021 N N . SER A 1 124 ? 2.197 -2.879 6.109 1.00 87.62 124 SER A N 1
ATOM 1022 C CA . SER A 1 124 ? 3.508 -2.236 5.968 1.00 87.62 124 SER A CA 1
ATOM 1023 C C . SER A 1 124 ? 4.185 -2.504 4.614 1.00 87.62 124 SER A C 1
ATOM 1025 O O . SER A 1 124 ? 5.145 -1.814 4.259 1.00 87.62 124 SER A O 1
ATOM 1027 N N . ILE A 1 125 ? 3.667 -3.434 3.800 1.00 88.31 125 ILE A N 1
ATOM 1028 C CA . ILE A 1 125 ? 4.217 -3.776 2.473 1.00 88.31 125 ILE A CA 1
ATOM 1029 C C . ILE A 1 125 ? 4.359 -2.554 1.545 1.00 88.31 125 ILE A C 1
ATOM 1031 O O . ILE A 1 125 ? 5.417 -2.411 0.918 1.00 88.31 125 ILE A O 1
ATOM 1035 N N . PRO A 1 126 ? 3.376 -1.633 1.432 1.00 87.38 126 PRO A N 1
ATOM 1036 C CA . PRO A 1 126 ? 3.525 -0.489 0.538 1.00 87.38 126 PRO A CA 1
ATOM 1037 C C . PRO A 1 126 ? 4.713 0.416 0.888 1.00 87.38 126 PRO A C 1
ATOM 1039 O O . PRO A 1 126 ? 5.371 0.930 -0.020 1.00 87.38 126 PRO A O 1
ATOM 1042 N N . MET A 1 127 ? 5.042 0.565 2.176 1.00 83.38 127 MET A N 1
ATOM 1043 C CA . MET A 1 127 ? 6.232 1.310 2.601 1.00 83.38 127 MET A CA 1
ATOM 1044 C C . MET A 1 127 ? 7.519 0.610 2.173 1.00 83.38 127 MET A C 1
ATOM 1046 O O . MET A 1 127 ? 8.433 1.251 1.657 1.00 83.38 127 MET A O 1
ATOM 1050 N N . GLN A 1 128 ? 7.580 -0.715 2.318 1.00 82.75 128 GLN A N 1
ATOM 1051 C CA . GLN A 1 128 ? 8.739 -1.494 1.882 1.00 82.75 128 GLN A CA 1
ATOM 1052 C C . GLN A 1 128 ? 8.955 -1.353 0.370 1.00 82.75 128 GLN A C 1
ATOM 1054 O O . GLN A 1 128 ? 10.083 -1.152 -0.086 1.00 82.75 128 GLN A O 1
ATOM 1059 N N . ARG A 1 129 ? 7.875 -1.369 -0.420 1.00 82.75 129 ARG A N 1
ATOM 1060 C CA . ARG A 1 129 ? 7.939 -1.208 -1.881 1.00 82.75 129 ARG A CA 1
ATOM 1061 C C . ARG A 1 129 ? 8.562 0.125 -2.306 1.00 82.75 129 ARG A C 1
ATOM 1063 O O . ARG A 1 129 ? 9.352 0.140 -3.249 1.00 82.75 129 ARG A O 1
ATOM 1070 N N . LEU A 1 130 ? 8.298 1.222 -1.592 1.00 80.19 130 LEU A N 1
ATOM 1071 C CA . LEU A 1 130 ? 8.895 2.531 -1.898 1.00 80.19 130 LEU A CA 1
ATOM 1072 C C . LEU A 1 130 ? 10.420 2.527 -1.852 1.00 80.19 130 LEU A C 1
ATOM 1074 O O . LEU A 1 130 ? 11.057 3.206 -2.655 1.00 80.19 130 LEU A O 1
ATOM 1078 N N . THR A 1 131 ? 11.008 1.744 -0.950 1.00 81.62 131 THR A N 1
ATOM 1079 C CA . THR A 1 131 ? 12.470 1.633 -0.829 1.00 81.62 131 THR A CA 1
ATOM 1080 C C . THR A 1 131 ? 13.106 0.896 -2.012 1.00 81.62 131 THR A C 1
ATOM 1082 O O . THR A 1 131 ? 14.298 1.053 -2.274 1.00 81.62 131 THR A O 1
ATOM 1085 N N . ARG A 1 132 ? 12.314 0.132 -2.780 1.00 82.69 132 ARG A N 1
ATOM 1086 C CA . ARG A 1 132 ? 12.775 -0.599 -3.968 1.00 82.69 132 ARG A CA 1
ATOM 1087 C C . ARG A 1 132 ? 12.774 0.258 -5.231 1.00 82.69 132 ARG A C 1
ATOM 1089 O O . ARG A 1 132 ? 13.634 0.049 -6.084 1.00 82.69 132 ARG A O 1
ATOM 1096 N N . TYR A 1 133 ? 11.885 1.249 -5.343 1.00 84.25 133 TYR A N 1
ATOM 1097 C CA . TYR A 1 133 ? 11.801 2.093 -6.542 1.00 84.25 133 TYR A CA 1
ATOM 1098 C C . TYR A 1 133 ? 13.106 2.827 -6.898 1.00 84.25 133 TYR A C 1
ATOM 1100 O O . TYR A 1 133 ? 13.455 2.813 -8.075 1.00 84.25 133 TYR A O 1
ATOM 1108 N N . PRO A 1 134 ? 13.889 3.392 -5.953 1.00 81.00 134 PRO A N 1
ATOM 1109 C CA . PRO A 1 134 ? 15.193 3.977 -6.274 1.00 81.00 134 PRO A CA 1
ATOM 1110 C C . PRO A 1 134 ? 16.181 2.975 -6.887 1.00 81.00 134 PRO A C 1
ATOM 1112 O O . PRO A 1 134 ? 16.925 3.321 -7.802 1.00 81.00 134 PRO A O 1
ATOM 1115 N N . LEU A 1 135 ? 16.178 1.725 -6.410 1.00 83.19 135 LEU A N 1
ATOM 1116 C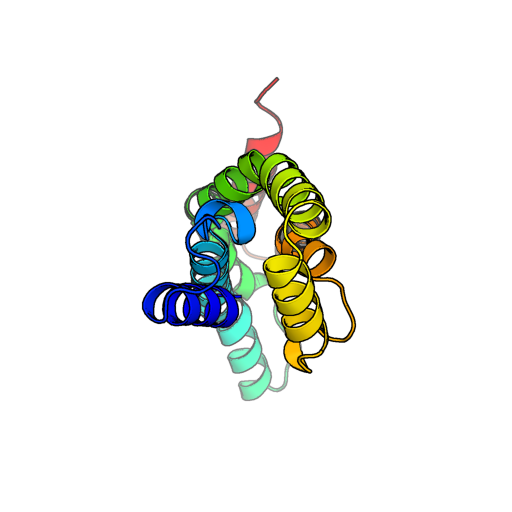 CA . LEU A 1 135 ? 17.039 0.664 -6.940 1.00 83.19 135 LEU A CA 1
ATOM 1117 C C . LEU A 1 135 ? 16.614 0.273 -8.359 1.00 83.19 135 LEU A C 1
ATOM 1119 O O . LEU A 1 135 ? 17.462 0.138 -9.239 1.00 83.19 135 LEU A O 1
ATOM 1123 N N . MET A 1 136 ? 15.304 0.144 -8.587 1.00 80.75 136 MET A N 1
ATOM 1124 C CA . MET A 1 136 ? 14.744 -0.142 -9.909 1.00 80.75 136 MET A CA 1
ATOM 1125 C C . MET A 1 136 ? 15.063 0.991 -10.887 1.00 80.75 136 MET A C 1
ATOM 1127 O O . MET A 1 136 ? 15.640 0.728 -11.934 1.00 80.75 136 MET A O 1
ATOM 1131 N N . LEU A 1 137 ? 14.812 2.248 -10.509 1.00 81.06 137 LEU A N 1
ATOM 1132 C CA . LEU A 1 137 ? 15.146 3.432 -11.309 1.00 81.06 137 LEU A CA 1
ATOM 1133 C C . LEU A 1 137 ? 16.632 3.494 -11.678 1.00 81.06 137 LEU A C 1
ATOM 1135 O O . LEU A 1 137 ? 16.966 3.781 -12.823 1.00 81.06 137 LEU A O 1
ATOM 1139 N N . LYS A 1 138 ? 17.533 3.176 -10.739 1.00 80.06 138 LYS A N 1
ATOM 1140 C CA . LYS A 1 138 ? 18.977 3.121 -11.009 1.00 80.06 138 LYS A CA 1
ATOM 1141 C C . LYS A 1 138 ? 19.331 2.049 -12.042 1.00 80.06 138 LYS A C 1
ATOM 1143 O O . LYS A 1 138 ? 20.232 2.263 -12.848 1.00 80.06 138 LYS A O 1
ATOM 1148 N N . ASN A 1 139 ? 18.650 0.906 -12.017 1.00 79.88 139 ASN A N 1
ATOM 1149 C CA . ASN A 1 139 ? 18.857 -0.158 -12.999 1.00 79.88 139 ASN A CA 1
ATOM 1150 C C . ASN A 1 139 ? 18.296 0.222 -14.372 1.00 79.88 139 ASN A C 1
ATOM 1152 O O . ASN A 1 139 ? 18.978 -0.006 -15.367 1.00 79.88 139 ASN A O 1
ATOM 1156 N N . VAL A 1 140 ? 17.119 0.856 -14.421 1.00 79.81 140 VAL A N 1
ATOM 1157 C CA . VAL A 1 140 ? 16.555 1.410 -15.663 1.00 79.81 140 VAL A CA 1
ATOM 1158 C C . VAL A 1 140 ? 17.534 2.416 -16.269 1.00 79.81 140 VAL A C 1
ATOM 1160 O O . VAL A 1 140 ? 17.957 2.237 -17.402 1.00 79.81 140 VAL A O 1
ATOM 1163 N N . LEU A 1 141 ? 18.014 3.388 -15.486 1.00 76.12 141 LEU A N 1
ATOM 1164 C CA . LEU A 1 141 ? 18.961 4.410 -15.949 1.00 76.12 141 LEU A CA 1
ATOM 1165 C C . LEU A 1 141 ? 20.257 3.822 -16.535 1.00 76.12 141 LEU A C 1
ATOM 1167 O O . LEU A 1 141 ? 20.804 4.359 -17.496 1.00 76.12 141 LEU A O 1
ATOM 1171 N N . LYS A 1 142 ? 20.766 2.731 -15.948 1.00 77.38 142 LYS A N 1
ATOM 1172 C CA . LYS A 1 142 ? 21.965 2.038 -16.444 1.00 77.38 142 LYS A CA 1
ATOM 1173 C C . LYS A 1 142 ? 21.726 1.297 -17.758 1.00 77.38 142 LYS A C 1
ATOM 1175 O O . LYS A 1 142 ? 22.667 1.158 -18.532 1.00 77.38 142 LYS A O 1
ATOM 1180 N N . ALA A 1 143 ? 20.518 0.781 -17.965 1.00 72.25 143 ALA A N 1
ATOM 1181 C CA . ALA A 1 143 ? 20.172 -0.035 -19.123 1.00 72.25 143 ALA A CA 1
ATOM 1182 C C . ALA A 1 143 ? 19.634 0.789 -20.301 1.00 72.25 143 ALA A C 1
ATOM 1184 O O . ALA A 1 143 ? 19.781 0.380 -21.448 1.00 72.25 143 ALA A O 1
ATOM 1185 N N . THR A 1 144 ? 19.034 1.949 -20.036 1.00 69.75 144 THR A N 1
ATOM 1186 C CA . THR A 1 144 ? 18.608 2.893 -21.068 1.00 69.75 144 THR A CA 1
ATOM 1187 C C . THR A 1 144 ? 19.832 3.419 -21.816 1.00 69.75 144 THR A C 1
ATOM 1189 O O . THR A 1 144 ? 20.778 3.901 -21.199 1.00 69.75 144 THR A O 1
ATOM 1192 N N . THR A 1 145 ? 19.839 3.331 -23.144 1.00 65.44 145 THR A N 1
ATOM 1193 C CA . THR A 1 145 ? 20.899 3.870 -24.016 1.00 65.44 145 THR A CA 1
ATOM 1194 C C . THR A 1 145 ? 20.525 5.219 -24.633 1.00 65.44 145 THR A C 1
ATOM 1196 O O . THR A 1 145 ? 21.424 5.983 -24.980 1.00 65.44 145 THR A O 1
ATOM 1199 N N . ASP A 1 146 ? 19.231 5.548 -24.690 1.00 67.44 146 ASP A N 1
ATOM 1200 C CA . ASP A 1 146 ? 18.708 6.829 -25.172 1.00 67.44 146 ASP A CA 1
ATOM 1201 C C . ASP A 1 146 ? 18.997 7.975 -24.177 1.00 67.44 146 ASP A C 1
ATOM 1203 O O . ASP A 1 146 ? 18.673 7.906 -22.987 1.00 67.44 146 ASP A O 1
ATOM 1207 N N . ASN A 1 147 ? 19.627 9.051 -24.660 1.00 64.56 147 ASN A N 1
ATOM 1208 C CA . ASN A 1 147 ? 20.025 10.197 -23.836 1.00 64.56 147 ASN A CA 1
ATOM 1209 C C . ASN A 1 147 ? 18.843 11.068 -23.365 1.00 64.56 147 ASN A C 1
ATOM 1211 O O . ASN A 1 147 ? 18.936 11.682 -22.300 1.00 64.56 147 ASN A O 1
ATOM 1215 N N . ASN A 1 148 ? 17.733 11.117 -24.105 1.00 63.22 148 ASN A N 1
ATOM 1216 C CA . ASN A 1 148 ? 16.528 11.850 -23.710 1.00 63.22 148 ASN A CA 1
ATOM 1217 C C . ASN A 1 148 ? 15.779 11.108 -22.598 1.00 63.22 148 ASN A C 1
ATOM 1219 O O . ASN A 1 148 ? 15.389 11.716 -21.598 1.00 63.22 148 ASN A O 1
ATOM 1223 N N . GLU A 1 149 ? 15.647 9.786 -22.719 1.00 63.53 149 GLU A N 1
ATOM 1224 C CA . GLU A 1 149 ? 15.060 8.951 -21.666 1.00 63.53 149 GLU A CA 1
ATOM 1225 C C . GLU A 1 149 ? 15.916 8.980 -20.391 1.00 63.53 149 GLU A C 1
ATOM 1227 O O . GLU A 1 149 ? 15.379 9.156 -19.292 1.00 63.53 149 GLU A O 1
ATOM 1232 N N . LYS A 1 150 ? 17.253 8.919 -20.523 1.00 63.72 150 LYS A N 1
ATOM 1233 C CA . LYS A 1 150 ? 18.179 9.113 -19.392 1.00 63.72 150 LYS A CA 1
ATOM 1234 C C . LYS A 1 150 ? 17.952 10.442 -18.686 1.00 63.72 150 LYS A C 1
ATOM 1236 O O . LYS A 1 150 ? 17.817 10.446 -17.466 1.00 63.72 150 LYS A O 1
ATOM 1241 N N . ASN A 1 151 ? 17.883 11.551 -19.425 1.00 61.25 151 ASN A N 1
ATOM 1242 C CA . ASN A 1 151 ? 17.668 12.873 -18.835 1.00 61.25 151 ASN A CA 1
ATOM 1243 C C . ASN A 1 151 ? 16.329 12.958 -18.086 1.00 61.25 151 ASN A C 1
ATOM 1245 O O . ASN A 1 151 ? 16.294 13.464 -16.966 1.00 61.25 151 ASN A O 1
ATOM 1249 N N . ASN A 1 152 ? 15.247 12.393 -18.627 1.00 63.50 152 ASN A N 1
ATOM 1250 C CA . ASN A 1 152 ? 13.942 12.399 -17.959 1.00 63.50 152 ASN A CA 1
ATOM 1251 C C . ASN A 1 152 ? 13.923 11.547 -16.676 1.00 63.50 152 ASN A C 1
ATOM 1253 O O . ASN A 1 152 ? 13.308 11.932 -15.674 1.00 63.50 152 ASN A O 1
ATOM 1257 N N . ILE A 1 153 ? 14.625 10.408 -16.672 1.00 65.44 153 ILE A N 1
ATOM 1258 C CA . ILE A 1 153 ? 14.821 9.591 -15.465 1.00 65.44 153 ILE A CA 1
ATOM 1259 C C . ILE A 1 153 ? 15.680 10.350 -14.446 1.00 65.44 153 ILE A C 1
ATOM 1261 O O . ILE A 1 153 ? 15.335 10.389 -13.266 1.00 65.44 153 ILE A O 1
ATOM 1265 N N . GLN A 1 154 ? 16.761 10.996 -14.890 1.00 64.19 154 GLN A N 1
ATOM 1266 C CA . GLN A 1 154 ? 17.653 11.784 -14.039 1.00 64.19 154 GLN A CA 1
ATOM 1267 C C . GLN A 1 154 ? 16.895 12.932 -13.354 1.00 64.19 154 GLN A C 1
ATOM 1269 O O . GLN A 1 154 ? 17.004 13.091 -12.144 1.00 64.19 154 GLN A O 1
ATOM 1274 N N . VAL A 1 155 ? 16.059 13.676 -14.089 1.00 64.00 155 VAL A N 1
ATOM 1275 C CA . VAL A 1 155 ? 15.191 14.738 -13.541 1.00 64.00 155 VAL A CA 1
ATOM 1276 C C . VAL A 1 155 ? 14.199 14.174 -12.517 1.00 64.00 155 VAL A C 1
ATOM 1278 O O . VAL A 1 155 ? 14.004 14.753 -11.446 1.00 64.00 155 VAL A O 1
ATOM 1281 N N . SER A 1 156 ? 13.623 13.002 -12.798 1.00 61.19 156 SER A N 1
ATOM 1282 C CA . SER A 1 156 ? 12.702 12.310 -11.885 1.00 61.19 156 SER A CA 1
ATOM 1283 C C . SER A 1 156 ? 13.377 11.845 -10.585 1.00 61.19 156 SER A C 1
ATOM 1285 O O . SER A 1 156 ? 12.723 11.774 -9.543 1.00 61.19 156 SER A O 1
ATOM 1287 N N . ILE A 1 157 ? 14.683 11.554 -10.623 1.00 62.34 157 ILE A N 1
ATOM 1288 C CA . ILE A 1 157 ? 15.501 11.182 -9.457 1.00 62.34 157 ILE A CA 1
ATOM 1289 C C . ILE A 1 157 ? 15.985 12.432 -8.693 1.00 62.34 157 ILE A C 1
ATOM 1291 O O . ILE A 1 157 ? 15.935 12.447 -7.462 1.00 62.34 157 ILE A O 1
ATOM 1295 N N . SER A 1 158 ? 16.414 13.486 -9.396 1.00 56.69 158 SER A N 1
ATOM 1296 C CA . SER A 1 158 ? 17.010 14.702 -8.815 1.00 56.69 158 SER A CA 1
ATOM 1297 C C . SER A 1 158 ? 16.004 15.625 -8.120 1.00 56.69 158 SER A C 1
ATOM 1299 O O . SER A 1 158 ? 16.371 16.319 -7.175 1.00 56.69 158 SER A O 1
ATOM 1301 N N . ASN A 1 159 ? 14.714 15.572 -8.473 1.00 48.53 159 ASN A N 1
ATOM 1302 C CA . ASN A 1 159 ? 13.657 16.328 -7.779 1.00 48.53 159 ASN A CA 1
ATOM 1303 C C . ASN A 1 159 ? 13.421 15.903 -6.305 1.00 48.53 159 ASN A C 1
ATOM 1305 O O . ASN A 1 159 ? 12.529 16.438 -5.644 1.00 48.53 159 ASN A O 1
ATOM 1309 N N . LYS A 1 160 ? 14.219 14.966 -5.764 1.00 43.88 160 LYS A N 1
ATOM 1310 C CA . LYS A 1 160 ? 14.283 14.628 -4.331 1.00 43.88 160 LYS A CA 1
ATOM 1311 C C . LYS A 1 160 ? 15.348 15.387 -3.525 1.00 43.88 160 LYS A C 1
ATOM 1313 O O . LYS A 1 160 ? 15.281 15.314 -2.306 1.00 43.88 160 LYS A O 1
ATOM 1318 N N . GLN A 1 161 ? 16.299 16.093 -4.144 1.00 33.59 161 GLN A N 1
ATOM 1319 C CA . GLN A 1 161 ? 17.387 16.777 -3.413 1.00 33.59 161 GLN A CA 1
ATOM 1320 C C . GLN A 1 161 ? 17.141 18.270 -3.128 1.00 33.59 161 GLN A C 1
ATOM 1322 O O . GLN A 1 161 ? 18.002 18.917 -2.553 1.00 33.59 161 GLN A O 1
ATOM 1327 N N . GLY A 1 162 ? 15.984 18.825 -3.506 1.00 34.03 162 GLY A N 1
ATOM 1328 C CA . GLY A 1 162 ? 15.698 20.265 -3.399 1.00 34.03 162 GLY A CA 1
ATOM 1329 C C . GLY A 1 162 ? 14.560 20.642 -2.449 1.00 34.03 162 GLY A C 1
ATOM 1330 O O . GLY A 1 162 ? 13.820 21.573 -2.752 1.00 34.03 162 GLY A O 1
ATOM 1331 N N . ARG A 1 163 ? 14.354 19.897 -1.360 1.00 35.69 163 ARG A N 1
ATOM 1332 C CA . ARG A 1 163 ? 13.444 20.295 -0.273 1.00 35.69 163 ARG A CA 1
ATOM 1333 C C . ARG A 1 163 ? 14.108 20.005 1.070 1.00 35.69 163 ARG A C 1
ATOM 1335 O O . ARG A 1 163 ? 13.765 19.022 1.723 1.00 35.69 163 ARG A O 1
ATOM 1342 N N . ASP A 1 164 ? 15.087 20.849 1.378 1.00 35.34 164 ASP A N 1
ATOM 1343 C CA . ASP A 1 164 ? 15.421 21.229 2.754 1.00 35.34 164 ASP A CA 1
ATOM 1344 C C . ASP A 1 164 ? 14.369 22.227 3.268 1.00 35.34 164 ASP A C 1
ATOM 1346 O O . ASP A 1 164 ? 13.886 23.044 2.443 1.00 35.34 164 ASP A O 1
#

Solvent-accessible surface area 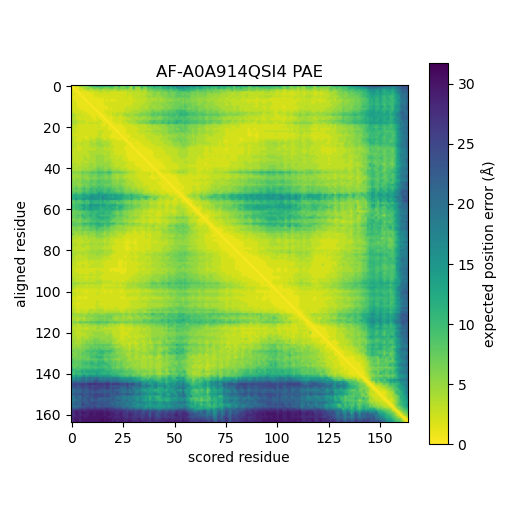(backbone atoms only — not comparable to full-atom values): 9168 Å² total; per-residue (Å²): 106,58,65,56,49,50,50,52,53,52,40,32,75,72,72,37,72,69,87,59,55,63,60,48,66,52,56,56,50,57,62,47,50,56,52,52,49,53,33,37,62,49,9,48,45,55,24,52,51,50,21,68,74,70,73,48,75,75,50,50,43,48,34,45,62,32,53,74,48,45,80,70,56,46,53,55,52,52,57,40,60,74,47,40,66,58,19,53,51,47,46,56,50,44,40,72,75,32,65,70,51,32,52,51,50,53,55,53,32,68,36,78,91,40,71,81,35,51,70,66,57,61,70,43,45,68,63,58,52,59,70,46,49,63,58,51,50,54,50,23,53,71,59,37,82,54,68,67,61,38,50,54,52,48,52,69,59,53,75,71,78,80,76,129

Mean predicted aligned error: 7.39 Å

InterPro domains:
  IPR000219 Dbl homology domain [PF00621] (24-156)
  IPR000219 Dbl homology domain [PS50010] (25-164)
  IPR000219 Dbl homology domain [SM00325] (1-160)
  IPR035899 Dbl homology (DH) domain superfamily [G3DSA:1.20.900.10] (1-161)
  IPR035899 Dbl homology (DH) domain superfamily [SSF48065] (7-157)
  IPR040181 Pleckstrin homology domain-containing family G member 5/7 [PTHR13217] (8-158)

Organism: NCBI:txid227884